Protein AF-X1Q952-F1 (afdb_monomer)

Solvent-accessible surface area (backbone atoms only — not comparable to full-atom values): 2771 Å² total; per-residue (Å²): 139,89,75,95,48,63,80,68,50,52,80,37,89,58,44,74,44,72,53,101,90,40,78,79,42,77,43,38,44,69,60,49,47,59,68,57,67,71,77,78,128

Organism: NCBI:txid412755

Secondary structure (DSSP, 8-state):
---S-HHHHTTSS-EEEEETTEEEEEE-HHHHHHHHHT---

Nearest PDB structures (foldseek):
  6p7f-assembly1_A  TM=8.503E-01  e=5.497E-01  Homo sapiens
  7qkr-assembly1_A  TM=8.087E-01  e=6.786E-01  Komagataella phaffii CBS 7435
  5kpi-assembly2_B  TM=8.421E-01  e=9.642E-01  Mus musculus
  5koy-assembly1_A  TM=8.370E-01  e=1.277E+00  Mus musculus

Foldseek 3Di:
DDDPDLVVVLVDQWDFDDDPRDGPDIG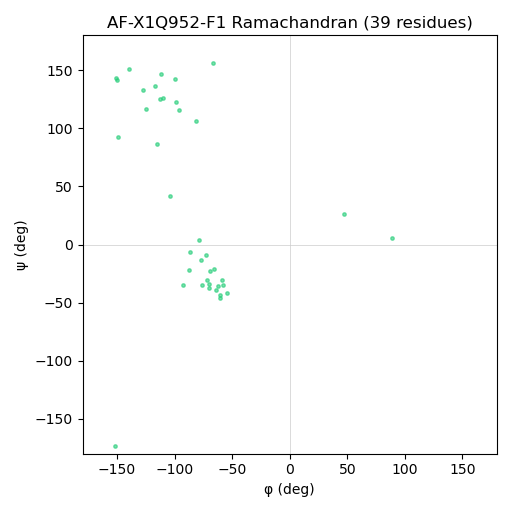HSVVVCVVVVVPDD

Radius of gyra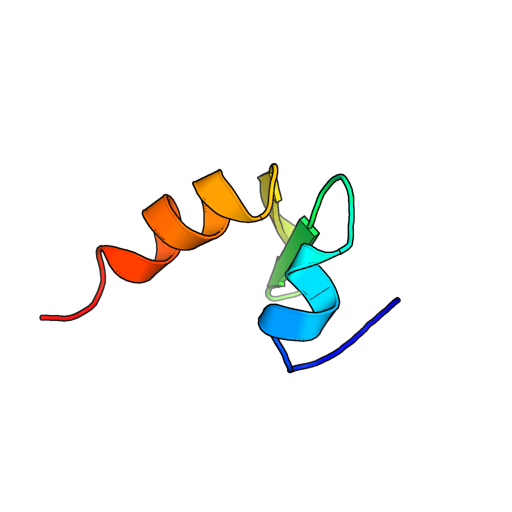tion: 10.36 Å; Cα contacts (8 Å, |Δi|>4): 39; chains: 1; bounding box: 24×21×24 Å

pLDDT: mean 74.93, std 11.26, range [43.09, 89.62]

Mean predicted aligned error: 7.26 Å

InterPro domains:
  IPR027417 P-loop containing nucleoside triphosphate hydrolase [G3DSA:3.40.50.300] (1-38)
  IPR027417 P-loop containing nucleoside triphosphate hydrolase [SSF52540] (1-36)

Sequence (41 aa):
MTTHYMDEAENCDRIAVIDYGEIVALDTPDKLKDAIGGDVV

Structure (mmCIF, N/CA/C/O backbone):
data_AF-X1Q952-F1
#
_entry.id   AF-X1Q952-F1
#
loop_
_atom_site.group_PDB
_atom_site.id
_atom_site.type_symbol
_atom_site.label_atom_id
_atom_site.label_alt_id
_atom_site.label_comp_id
_atom_site.label_asym_id
_atom_site.label_ent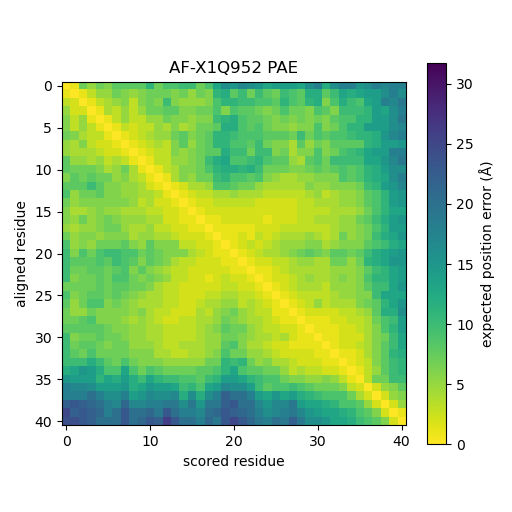ity_id
_atom_site.label_seq_id
_atom_site.pdbx_PDB_ins_code
_atom_site.Cartn_x
_atom_site.Cartn_y
_atom_site.Cartn_z
_atom_site.occupancy
_atom_site.B_iso_or_equiv
_atom_site.auth_seq_id
_atom_site.auth_comp_id
_atom_site.auth_asym_id
_atom_site.auth_atom_id
_atom_site.pdbx_PDB_model_num
ATOM 1 N N . MET A 1 1 ? 5.653 -0.285 8.794 1.00 63.94 1 MET A N 1
ATOM 2 C CA . MET A 1 1 ? 6.019 1.143 8.716 1.00 63.94 1 MET A CA 1
ATOM 3 C C . MET A 1 1 ? 4.780 1.898 8.262 1.00 63.94 1 MET A C 1
ATOM 5 O O . MET A 1 1 ? 4.119 1.401 7.362 1.00 63.94 1 MET A O 1
ATOM 9 N N . THR A 1 2 ? 4.415 3.005 8.908 1.00 66.38 2 THR A N 1
ATOM 10 C CA . THR A 1 2 ? 3.270 3.846 8.512 1.00 66.38 2 THR A CA 1
ATOM 11 C C . THR A 1 2 ? 3.780 5.266 8.329 1.00 66.38 2 THR A C 1
ATOM 13 O O . THR A 1 2 ? 4.291 5.853 9.280 1.00 66.38 2 THR A O 1
ATOM 16 N N . THR A 1 3 ? 3.690 5.784 7.113 1.00 79.38 3 THR A N 1
ATOM 17 C CA . THR A 1 3 ? 4.181 7.109 6.727 1.00 79.38 3 THR A CA 1
ATOM 18 C C . THR A 1 3 ? 3.168 7.742 5.781 1.00 79.38 3 THR A C 1
ATOM 20 O O . THR A 1 3 ? 2.440 7.034 5.086 1.00 79.38 3 THR A O 1
ATOM 23 N N . HIS A 1 4 ? 3.101 9.071 5.784 1.00 75.38 4 HIS A N 1
ATOM 24 C CA . HIS A 1 4 ? 2.316 9.834 4.813 1.00 75.38 4 HIS A CA 1
ATOM 25 C C . HIS A 1 4 ? 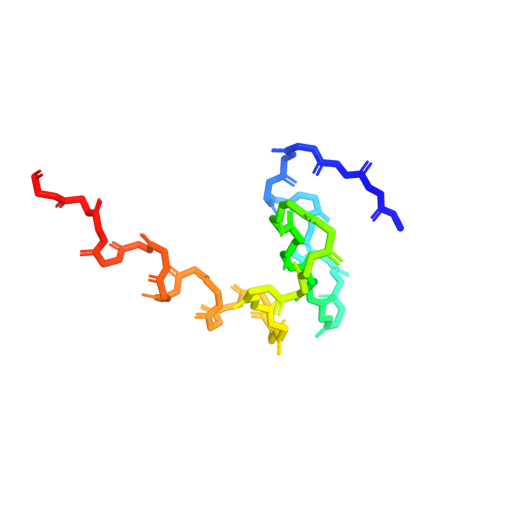3.113 10.128 3.531 1.00 75.38 4 HIS A C 1
ATOM 27 O O . HIS A 1 4 ? 2.551 10.661 2.578 1.00 75.38 4 HIS A O 1
ATOM 33 N N . TYR A 1 5 ? 4.408 9.791 3.502 1.00 71.81 5 TYR A N 1
ATOM 34 C CA . TYR A 1 5 ? 5.280 9.984 2.349 1.00 71.81 5 TYR A CA 1
ATOM 35 C C . TYR A 1 5 ? 5.364 8.702 1.521 1.00 71.81 5 TYR A C 1
ATOM 37 O O . TYR A 1 5 ? 5.886 7.685 1.979 1.00 71.81 5 TYR A O 1
ATOM 45 N N . MET A 1 6 ? 4.872 8.762 0.283 1.00 71.12 6 MET A N 1
ATOM 46 C CA . MET A 1 6 ? 4.914 7.621 -0.637 1.00 71.12 6 MET A CA 1
ATOM 47 C C . MET A 1 6 ? 6.349 7.184 -0.958 1.00 71.12 6 MET A C 1
ATOM 49 O O . MET A 1 6 ? 6.604 5.987 -0.967 1.00 71.12 6 MET A O 1
ATOM 53 N N . ASP A 1 7 ? 7.300 8.116 -1.067 1.00 74.25 7 ASP A N 1
ATOM 54 C CA . ASP A 1 7 ? 8.723 7.817 -1.306 1.00 74.25 7 ASP A CA 1
ATOM 55 C C . ASP A 1 7 ? 9.340 6.906 -0.225 1.00 74.25 7 ASP A C 1
ATOM 57 O O . ASP A 1 7 ? 10.177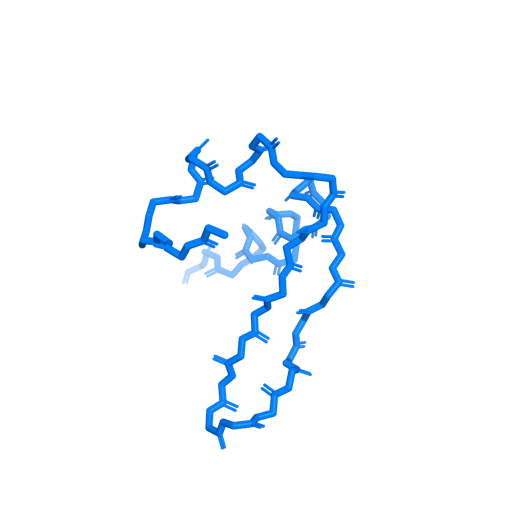 6.048 -0.502 1.00 74.25 7 ASP A O 1
ATOM 61 N N . GLU A 1 8 ? 8.917 7.057 1.033 1.00 71.38 8 GLU A N 1
ATOM 62 C CA . GLU A 1 8 ? 9.340 6.157 2.110 1.00 71.38 8 GLU A CA 1
ATOM 63 C C . GLU A 1 8 ? 8.612 4.808 2.032 1.00 71.38 8 GLU A C 1
ATOM 65 O O . GLU A 1 8 ? 9.205 3.765 2.319 1.00 71.38 8 GLU A O 1
ATOM 70 N N . ALA A 1 9 ? 7.343 4.805 1.613 1.00 73.69 9 ALA A N 1
ATOM 71 C CA . ALA A 1 9 ? 6.556 3.590 1.410 1.00 73.69 9 ALA A CA 1
ATOM 72 C C . ALA A 1 9 ? 7.041 2.753 0.207 1.00 73.69 9 ALA A C 1
ATOM 74 O O . ALA A 1 9 ? 6.838 1.541 0.189 1.00 73.69 9 ALA A O 1
ATOM 75 N N . GLU A 1 10 ? 7.737 3.361 -0.755 1.00 70.50 10 GLU A N 1
ATOM 76 C CA . GLU A 1 10 ? 8.315 2.698 -1.934 1.00 70.50 10 GLU A CA 1
ATOM 77 C C . GLU A 1 10 ? 9.427 1.701 -1.618 1.00 70.50 10 GLU A C 1
ATOM 79 O O . GLU A 1 10 ? 9.679 0.793 -2.403 1.00 70.50 10 GLU A O 1
ATOM 84 N N . ASN A 1 11 ? 10.063 1.817 -0.451 1.00 76.12 11 ASN A N 1
ATOM 85 C CA . ASN A 1 11 ? 11.070 0.851 -0.005 1.00 76.12 11 ASN A CA 1
ATOM 86 C C . ASN A 1 11 ? 10.463 -0.447 0.563 1.00 76.12 11 ASN A C 1
ATOM 88 O O . ASN A 1 11 ? 11.194 -1.293 1.076 1.00 76.12 11 ASN A O 1
ATOM 92 N N . CYS A 1 12 ? 9.137 -0.607 0.519 1.00 73.62 12 CYS A N 1
ATOM 93 C CA . CYS A 1 12 ? 8.446 -1.804 0.988 1.00 73.62 12 CYS A CA 1
ATOM 94 C C . CYS A 1 12 ? 8.075 -2.724 -0.179 1.00 73.62 12 CYS A C 1
ATOM 96 O O . CYS A 1 12 ? 7.610 -2.263 -1.218 1.00 73.62 12 CYS A O 1
ATOM 98 N N . ASP A 1 13 ? 8.167 -4.042 0.030 1.00 76.81 13 ASP A N 1
ATOM 99 C CA . ASP A 1 13 ? 7.796 -5.037 -0.987 1.00 76.81 13 ASP A CA 1
ATOM 100 C C . ASP A 1 13 ? 6.329 -4.911 -1.446 1.00 76.81 13 ASP A C 1
ATOM 102 O O . ASP A 1 13 ? 5.991 -5.256 -2.579 1.00 76.81 13 ASP A O 1
ATOM 106 N N . ARG A 1 14 ? 5.435 -4.447 -0.559 1.00 80.38 14 ARG A N 1
ATOM 107 C CA . ARG A 1 14 ? 3.995 -4.256 -0.803 1.00 80.38 14 ARG A CA 1
ATOM 108 C C . ARG A 1 14 ? 3.456 -3.120 0.064 1.00 80.38 14 ARG A C 1
ATOM 110 O O . ARG A 1 14 ? 3.827 -3.012 1.233 1.00 80.38 14 ARG A O 1
ATOM 117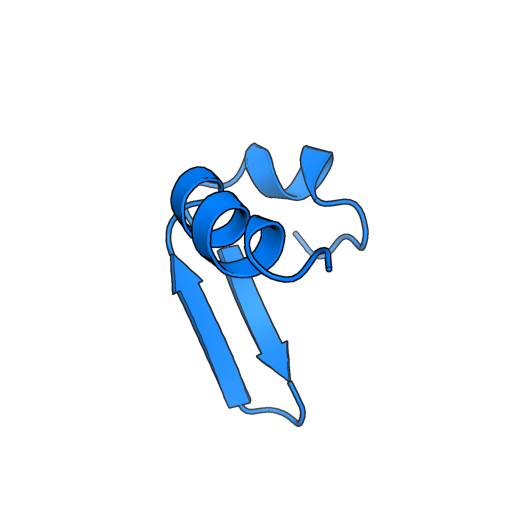 N N . ILE A 1 15 ? 2.525 -2.339 -0.475 1.00 84.12 15 ILE A N 1
ATOM 118 C CA . ILE A 1 15 ? 1.833 -1.257 0.234 1.00 84.12 15 ILE A CA 1
ATOM 119 C C . ILE A 1 15 ? 0.340 -1.596 0.303 1.00 84.12 15 ILE A C 1
ATOM 121 O O . ILE A 1 15 ? -0.251 -2.049 -0.677 1.00 84.12 15 ILE A O 1
ATOM 125 N N . ALA A 1 16 ? -0.261 -1.378 1.473 1.00 83.25 16 ALA A N 1
ATOM 126 C CA . ALA A 1 16 ? -1.698 -1.494 1.696 1.00 83.25 16 ALA A CA 1
ATOM 127 C C . ALA A 1 16 ? -2.293 -0.100 1.924 1.00 83.25 16 ALA A C 1
ATOM 129 O O . ALA A 1 16 ? -1.841 0.619 2.815 1.00 83.25 16 ALA A O 1
ATOM 130 N N . VAL A 1 17 ? -3.313 0.262 1.151 1.00 82.38 17 VAL A N 1
ATOM 131 C CA . VAL A 1 17 ? -4.105 1.479 1.341 1.00 82.38 17 VAL A CA 1
ATOM 132 C C . VAL 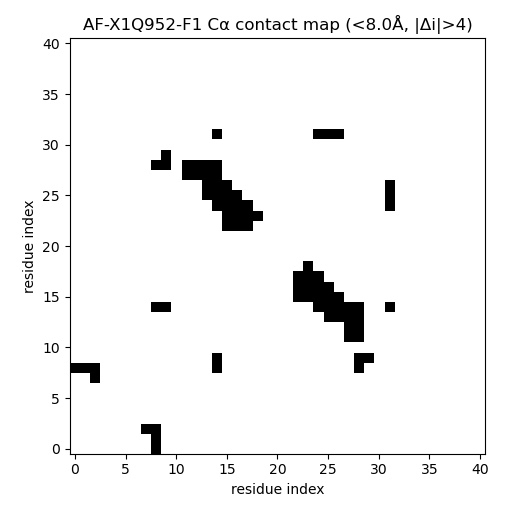A 1 17 ? -5.380 1.091 2.071 1.00 82.38 17 VAL A C 1
ATOM 134 O O . VAL A 1 17 ? -6.121 0.220 1.612 1.00 82.38 17 VAL A O 1
ATOM 137 N N . ILE A 1 18 ? -5.607 1.719 3.222 1.00 84.75 18 ILE A N 1
ATOM 138 C CA . ILE A 1 18 ? -6.778 1.486 4.063 1.00 84.75 18 ILE A CA 1
ATOM 139 C C . ILE A 1 18 ? -7.628 2.749 4.051 1.00 84.75 18 ILE A C 1
ATOM 141 O O . ILE A 1 18 ? -7.129 3.819 4.399 1.00 84.75 18 ILE A O 1
ATOM 145 N N . ASP A 1 19 ? -8.900 2.602 3.698 1.00 83.62 19 ASP A N 1
ATOM 146 C CA . ASP A 1 19 ? -9.900 3.663 3.756 1.00 83.62 19 ASP A CA 1
ATOM 147 C C . ASP A 1 19 ? -11.115 3.166 4.547 1.00 83.62 19 ASP A C 1
ATOM 149 O O . ASP A 1 1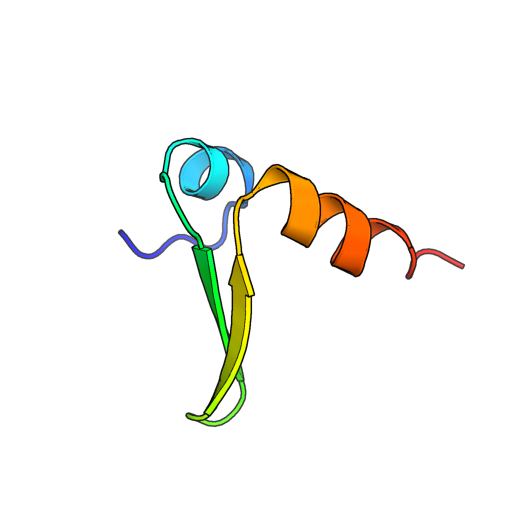9 ? -11.546 2.027 4.388 1.00 83.62 19 ASP A O 1
ATOM 153 N N . TYR A 1 20 ? -11.608 3.975 5.486 1.00 89.31 20 TYR A N 1
ATOM 154 C CA . TYR A 1 20 ? -12.714 3.624 6.399 1.00 89.31 20 TYR A CA 1
ATOM 155 C C . TYR A 1 20 ? -12.628 2.245 7.097 1.00 89.31 20 TYR A C 1
ATOM 157 O O . TYR A 1 20 ? -13.639 1.694 7.528 1.00 89.31 20 TYR A O 1
ATOM 165 N N . GLY A 1 21 ? -11.421 1.703 7.283 1.00 89.62 21 GLY A N 1
ATOM 166 C CA . GLY A 1 21 ? -11.208 0.394 7.916 1.00 89.62 21 GLY A CA 1
ATOM 167 C C . GLY A 1 21 ? -11.238 -0.794 6.950 1.00 89.62 21 GLY A C 1
ATOM 168 O O . GLY A 1 21 ? -11.106 -1.933 7.397 1.00 89.62 21 GLY A O 1
ATOM 169 N N . GLU A 1 22 ? -11.341 -0.544 5.646 1.00 85.38 22 GLU A N 1
ATOM 170 C CA . GLU A 1 22 ? -11.237 -1.551 4.592 1.00 85.38 22 GLU A CA 1
ATOM 171 C C . GLU A 1 22 ? -9.966 -1.345 3.762 1.00 85.38 22 GLU A C 1
ATOM 173 O O . GLU A 1 22 ? -9.505 -0.224 3.556 1.00 85.38 22 GLU A O 1
ATOM 178 N N . ILE A 1 23 ? -9.372 -2.442 3.285 1.00 84.50 23 ILE A N 1
ATOM 179 C CA . ILE A 1 23 ? -8.209 -2.379 2.394 1.00 84.50 23 ILE A CA 1
ATOM 180 C C . ILE A 1 23 ? -8.722 -2.117 0.979 1.00 84.50 23 ILE A C 1
ATOM 182 O O . ILE A 1 23 ? -9.253 -3.021 0.336 1.00 84.50 23 ILE A O 1
ATOM 186 N N . VAL A 1 24 ? -8.539 -0.891 0.494 1.00 85.50 24 VAL A N 1
ATOM 187 C CA . VAL A 1 24 ? -8.964 -0.477 -0.852 1.00 85.50 24 VAL A CA 1
ATOM 188 C C . VAL A 1 24 ? -7.909 -0.763 -1.9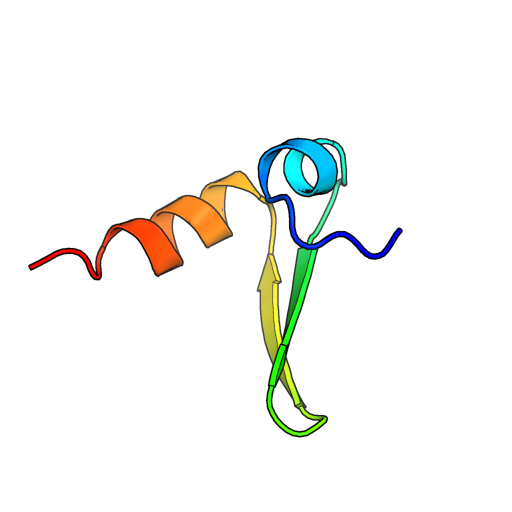17 1.00 85.50 24 VAL A C 1
ATOM 190 O O . VAL A 1 24 ? -8.247 -0.915 -3.087 1.00 85.50 24 VAL A O 1
ATOM 193 N N . ALA A 1 25 ? -6.636 -0.897 -1.530 1.00 82.69 25 ALA A N 1
ATOM 194 C CA . ALA A 1 25 ? -5.577 -1.302 -2.449 1.00 82.69 25 ALA A CA 1
ATOM 195 C C . ALA A 1 25 ? -4.469 -2.078 -1.726 1.00 82.69 25 ALA A C 1
ATOM 197 O O . ALA A 1 25 ? -4.106 -1.753 -0.599 1.00 82.69 25 ALA A O 1
ATOM 198 N N . LEU A 1 26 ? -3.927 -3.115 -2.368 1.00 85.00 26 LEU A N 1
ATOM 199 C CA . LEU A 1 26 ? -2.817 -3.909 -1.839 1.00 85.00 26 LEU A CA 1
ATOM 200 C C . LEU A 1 26 ? -1.960 -4.439 -2.989 1.00 85.00 26 LEU A C 1
ATOM 202 O O . LEU A 1 26 ? -2.219 -5.524 -3.512 1.00 85.00 26 LEU A O 1
ATOM 206 N N . ASP A 1 27 ? -0.919 -3.704 -3.358 1.00 82.25 27 ASP A N 1
ATOM 207 C CA . ASP A 1 27 ? 0.000 -4.132 -4.415 1.00 82.25 27 ASP A CA 1
ATOM 208 C C . ASP A 1 27 ? 1.409 -3.559 -4.195 1.00 82.25 27 ASP A C 1
ATOM 210 O O . ASP A 1 27 ? 1.710 -2.994 -3.139 1.00 82.25 27 ASP A O 1
ATOM 214 N N . THR A 1 28 ? 2.303 -3.768 -5.158 1.00 85.38 28 THR A N 1
ATOM 215 C CA . THR A 1 28 ? 3.633 -3.153 -5.160 1.00 85.38 28 THR A CA 1
ATOM 216 C C . THR A 1 28 ? 3.540 -1.628 -5.328 1.00 85.38 28 THR A C 1
ATOM 218 O O . THR A 1 28 ? 2.561 -1.128 -5.895 1.00 85.38 28 THR A O 1
ATOM 221 N N . PRO A 1 29 ? 4.555 -0.871 -4.875 1.00 80.69 29 PRO A N 1
ATOM 222 C CA . PRO A 1 29 ? 4.572 0.586 -5.000 1.00 80.69 29 PRO A CA 1
ATOM 223 C C . PRO A 1 29 ? 4.380 1.069 -6.440 1.00 80.69 29 PRO A C 1
ATOM 225 O O . PRO A 1 29 ? 3.600 1.987 -6.675 1.00 80.69 29 PRO A O 1
ATOM 228 N N . ASP A 1 30 ? 5.021 0.404 -7.406 1.00 80.75 30 ASP A N 1
ATOM 229 C CA . ASP A 1 30 ? 4.943 0.764 -8.827 1.00 80.75 30 ASP A CA 1
ATOM 230 C C . ASP A 1 30 ? 3.511 0.698 -9.365 1.00 80.75 30 ASP A C 1
ATOM 232 O O . ASP A 1 30 ? 3.023 1.633 -9.993 1.00 80.75 30 ASP A O 1
ATOM 236 N N . LYS A 1 31 ? 2.785 -0.379 -9.053 1.00 79.31 31 LYS A N 1
ATOM 237 C CA . LYS A 1 31 ? 1.404 -0.539 -9.517 1.00 79.31 31 LYS A CA 1
ATOM 238 C C . LYS A 1 31 ? 0.428 0.390 -8.810 1.00 79.31 31 LYS A C 1
ATOM 240 O O . LYS A 1 31 ? -0.575 0.781 -9.399 1.00 79.31 31 LYS A O 1
ATOM 245 N N . LEU A 1 32 ? 0.694 0.731 -7.551 1.00 79.38 32 LEU A N 1
ATOM 246 C CA . LEU A 1 32 ? -0.113 1.716 -6.836 1.00 79.38 32 LEU A CA 1
ATOM 247 C C . LEU A 1 32 ? 0.112 3.120 -7.392 1.00 79.38 32 LEU A C 1
ATOM 249 O O . LEU A 1 32 ? -0.852 3.867 -7.525 1.00 79.38 32 LEU A O 1
ATOM 253 N N . LYS A 1 33 ? 1.343 3.463 -7.788 1.00 75.19 33 LYS A N 1
ATOM 254 C CA . LYS A 1 33 ? 1.618 4.701 -8.528 1.00 75.19 33 LYS A CA 1
ATOM 255 C C . LYS A 1 33 ? 0.875 4.749 -9.855 1.00 75.19 33 LYS A C 1
ATOM 257 O O . LYS A 1 33 ? 0.291 5.782 -10.150 1.00 75.19 33 LYS A O 1
ATOM 262 N N . ASP A 1 34 ? 0.841 3.655 -10.612 1.00 76.44 34 ASP A N 1
ATOM 263 C CA . ASP A 1 34 ? 0.077 3.599 -11.865 1.00 76.44 34 ASP A CA 1
ATOM 264 C C . ASP A 1 34 ? -1.435 3.748 -11.623 1.00 76.44 34 ASP A C 1
ATOM 266 O O . ASP A 1 34 ? -2.124 4.435 -12.376 1.00 76.44 34 ASP A O 1
ATOM 270 N N . ALA A 1 35 ? -1.955 3.144 -10.549 1.00 69.81 35 ALA A N 1
ATOM 271 C CA . ALA A 1 35 ? -3.369 3.228 -10.188 1.00 69.81 35 ALA A CA 1
ATOM 272 C C . ALA A 1 35 ? -3.792 4.625 -9.693 1.00 69.81 35 ALA A C 1
ATOM 274 O O . ALA A 1 35 ? -4.920 5.038 -9.945 1.00 69.81 35 ALA A O 1
ATOM 275 N N . ILE A 1 36 ? -2.906 5.347 -8.996 1.00 67.31 36 ILE A N 1
ATOM 276 C CA . ILE A 1 36 ? -3.190 6.669 -8.406 1.00 67.31 36 ILE A CA 1
ATOM 277 C C . ILE A 1 36 ? -2.802 7.809 -9.368 1.00 67.31 36 ILE A C 1
ATOM 279 O O . ILE A 1 36 ? -3.483 8.828 -9.440 1.00 67.31 36 ILE A O 1
ATOM 283 N N . GLY A 1 37 ? -1.731 7.644 -10.148 1.00 59.41 37 GLY A N 1
ATOM 284 C CA . GLY A 1 37 ? -1.204 8.644 -11.084 1.00 59.41 37 GLY A CA 1
ATOM 285 C C . GLY A 1 37 ? -2.046 8.850 -12.346 1.00 59.41 37 GLY A C 1
ATOM 286 O O . GLY A 1 37 ? -1.791 9.791 -13.095 1.00 59.41 37 GLY A O 1
ATOM 287 N N . GLY A 1 38 ? -3.055 8.005 -12.577 1.00 54.41 38 GLY A N 1
ATOM 288 C CA . GLY A 1 38 ? -4.047 8.190 -13.638 1.00 54.41 38 GLY A CA 1
ATOM 289 C C . GLY A 1 38 ? -5.130 9.232 -13.326 1.00 54.41 38 GLY A C 1
ATOM 290 O O . GLY A 1 38 ? -5.829 9.645 -14.246 1.00 54.41 38 GLY A O 1
ATOM 291 N N . ASP A 1 39 ? -5.257 9.675 -12.069 1.00 50.25 39 ASP A N 1
ATOM 292 C CA . ASP A 1 39 ? -6.337 10.560 -11.599 1.00 50.25 39 ASP A CA 1
ATOM 293 C C . ASP A 1 39 ? -5.861 12.015 -11.407 1.00 50.25 39 ASP A C 1
ATOM 295 O O . ASP A 1 39 ? -6.159 12.686 -10.421 1.00 50.25 39 ASP A O 1
ATOM 299 N N . VAL A 1 40 ? -5.057 12.503 -12.359 1.00 43.72 40 VAL A N 1
ATOM 300 C CA . VAL A 1 40 ? -4.715 13.926 -12.490 1.00 43.72 40 VAL A CA 1
ATOM 301 C C . VAL A 1 40 ? -5.291 14.433 -13.811 1.00 43.72 40 VAL A C 1
ATOM 303 O O . VAL A 1 40 ? -4.614 14.421 -14.842 1.00 43.72 40 VAL A O 1
ATOM 306 N N . VAL A 1 41 ? -6.554 14.866 -13.778 1.00 43.09 41 VAL A N 1
ATOM 307 C CA . VAL A 1 41 ? -7.176 15.714 -14.810 1.00 43.09 41 VAL A CA 1
ATOM 308 C C . VAL A 1 41 ? -7.767 16.946 -14.144 1.00 43.09 41 VAL A C 1
ATOM 310 O O . VAL A 1 41 ? -8.505 16.775 -13.149 1.00 43.09 41 VAL A O 1
#